Protein AF-A0A2V9WU39-F1 (afdb_monomer)

Radius of gyration: 17.68 Å; Cα contacts (8 Å, |Δi|>4): 171; chains: 1; bounding box: 40×49×39 Å

Solvent-accessible surface area (backbone atoms only — not comparable to full-atom values): 8164 Å² total; per-residue (Å²): 137,89,74,86,82,76,79,72,55,72,68,56,54,51,53,53,50,52,51,50,53,43,52,54,56,47,33,74,84,37,77,84,68,70,67,49,77,43,61,37,77,84,57,46,72,41,83,42,40,23,51,98,83,72,43,64,88,65,80,67,53,68,61,40,50,81,41,96,82,65,77,46,74,75,37,77,19,52,85,67,69,58,71,98,70,57,39,30,38,38,40,39,26,28,32,34,20,49,38,90,89,46,60,78,77,46,64,82,39,76,44,79,46,77,49,77,42,74,91,58,63,71,95,76,90,83,81,79,87,129

Structure (mmCIF, N/CA/C/O backbone):
data_AF-A0A2V9WU39-F1
#
_entry.id   AF-A0A2V9WU39-F1
#
loop_
_atom_site.group_PDB
_atom_site.id
_atom_site.type_symbol
_atom_site.label_atom_id
_atom_site.label_alt_id
_atom_site.label_comp_id
_atom_site.label_asym_id
_atom_site.label_entity_id
_atom_site.label_seq_id
_atom_site.pdbx_PDB_ins_code
_atom_site.Cartn_x
_atom_site.Cartn_y
_atom_site.Cartn_z
_atom_site.occupancy
_atom_site.B_iso_or_equiv
_atom_site.auth_seq_id
_atom_site.auth_comp_id
_atom_site.auth_asym_id
_atom_site.auth_atom_id
_atom_site.pdbx_PDB_model_num
ATOM 1 N N . MET A 1 1 ? 8.819 27.672 8.069 1.00 38.81 1 MET A N 1
ATOM 2 C CA . MET A 1 1 ? 8.957 26.459 7.240 1.00 38.81 1 MET A CA 1
ATOM 3 C C . MET A 1 1 ? 7.695 26.355 6.403 1.00 38.81 1 MET A C 1
ATOM 5 O O . MET A 1 1 ? 6.635 26.167 6.979 1.00 38.81 1 MET A O 1
ATOM 9 N N . LEU A 1 2 ? 7.780 26.605 5.095 1.00 30.83 2 LEU A N 1
ATOM 10 C CA . LEU A 1 2 ? 6.666 26.367 4.176 1.00 30.83 2 LEU A CA 1
ATOM 11 C C . LEU A 1 2 ? 6.815 24.944 3.642 1.00 30.83 2 LEU A C 1
ATOM 13 O O . LEU A 1 2 ? 7.821 24.636 3.007 1.00 30.83 2 LEU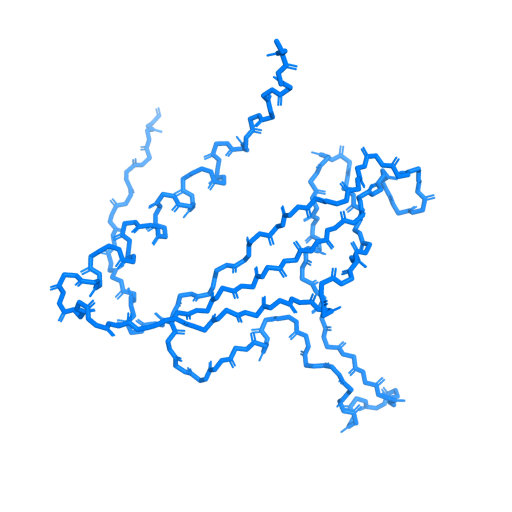 A O 1
ATOM 17 N N . SER A 1 3 ? 5.845 24.089 3.949 1.00 28.61 3 SER A N 1
ATOM 18 C CA . SER A 1 3 ? 5.726 22.777 3.318 1.00 28.61 3 SER A CA 1
ATOM 19 C C . SER A 1 3 ? 4.903 22.934 2.037 1.00 28.61 3 SER A C 1
ATOM 21 O O . SER A 1 3 ? 3.878 23.621 2.089 1.00 28.61 3 SER A O 1
ATOM 23 N N . PRO A 1 4 ? 5.295 22.336 0.899 1.00 34.72 4 PRO A N 1
ATOM 24 C CA . PRO A 1 4 ? 4.424 22.250 -0.263 1.00 34.72 4 PRO A CA 1
ATOM 25 C C . PRO A 1 4 ? 3.179 21.450 0.131 1.00 34.72 4 PRO A C 1
ATOM 27 O O . PRO A 1 4 ? 3.262 20.256 0.419 1.00 34.72 4 PRO A O 1
ATOM 30 N N . LEU A 1 5 ? 2.028 22.117 0.184 1.00 32.66 5 LEU A N 1
ATOM 31 C CA . LEU A 1 5 ? 0.745 21.448 0.329 1.00 32.66 5 LEU A CA 1
ATOM 32 C C . LEU A 1 5 ? 0.432 20.800 -1.026 1.00 32.66 5 LEU A C 1
ATOM 34 O O . LEU A 1 5 ? 0.063 21.485 -1.977 1.00 32.66 5 LEU A O 1
ATOM 38 N N . ARG A 1 6 ? 0.658 19.491 -1.144 1.00 46.59 6 ARG A N 1
ATOM 39 C CA . ARG A 1 6 ? 0.111 18.705 -2.250 1.00 46.59 6 ARG A CA 1
ATOM 40 C C . ARG A 1 6 ? -1.329 18.380 -1.884 1.00 46.59 6 ARG A C 1
ATOM 42 O O . ARG A 1 6 ? -1.558 17.668 -0.912 1.00 46.59 6 ARG A O 1
ATOM 49 N N . PHE A 1 7 ? -2.274 18.952 -2.621 1.00 42.09 7 PHE A N 1
ATOM 50 C CA . PHE A 1 7 ? -3.664 18.531 -2.539 1.00 42.09 7 PHE A CA 1
ATOM 51 C C . PHE A 1 7 ? -3.745 17.106 -3.084 1.00 42.09 7 PHE A C 1
ATOM 53 O O . PHE A 1 7 ? -3.323 16.853 -4.212 1.00 42.09 7 PHE A O 1
ATOM 60 N N . THR A 1 8 ? -4.218 16.176 -2.260 1.00 56.88 8 THR A N 1
ATOM 61 C CA . THR A 1 8 ? -4.747 14.906 -2.755 1.00 56.88 8 THR A CA 1
ATOM 62 C C . THR A 1 8 ? -5.912 15.232 -3.689 1.00 56.88 8 THR A C 1
ATOM 64 O O . THR A 1 8 ? -6.629 16.204 -3.440 1.00 56.88 8 THR A O 1
ATOM 67 N N . ASP A 1 9 ? -6.097 14.457 -4.755 1.00 64.94 9 ASP A N 1
ATOM 68 C CA . ASP A 1 9 ? -7.267 14.607 -5.619 1.00 64.94 9 ASP A CA 1
ATOM 69 C C . ASP A 1 9 ? -8.550 14.526 -4.761 1.00 64.94 9 ASP A C 1
ATOM 71 O O . ASP A 1 9 ? -8.609 13.807 -3.753 1.00 64.94 9 ASP A O 1
ATOM 75 N N . GLU A 1 10 ? -9.576 15.307 -5.099 1.00 60.34 10 GLU A N 1
ATOM 76 C CA . GLU A 1 10 ? -10.838 15.320 -4.348 1.00 60.34 10 GLU A CA 1
ATOM 77 C C . GLU A 1 10 ? -11.476 13.921 -4.308 1.00 60.34 10 GLU A C 1
ATOM 79 O O . GLU A 1 10 ? -12.035 13.526 -3.281 1.00 60.34 10 GLU A O 1
ATOM 84 N N . ARG A 1 11 ? -11.303 13.133 -5.379 1.00 66.75 11 ARG A N 1
ATOM 85 C CA . ARG A 1 11 ? -11.767 11.742 -5.484 1.00 66.75 11 ARG A CA 1
ATOM 86 C C . ARG A 1 11 ? -11.079 10.845 -4.459 1.00 66.75 11 ARG A C 1
ATOM 88 O O . ARG A 1 11 ? -11.746 10.091 -3.752 1.00 66.75 11 ARG A O 1
ATOM 95 N N . ASP A 1 12 ? -9.763 10.974 -4.314 1.00 68.06 12 ASP A N 1
ATOM 96 C CA . ASP A 1 12 ? -8.994 10.214 -3.324 1.00 68.06 12 ASP A CA 1
ATOM 97 C C . ASP A 1 12 ? -9.448 10.557 -1.903 1.00 68.06 12 ASP A C 1
ATOM 99 O O . ASP A 1 12 ? -9.606 9.678 -1.053 1.00 68.06 12 ASP A O 1
ATOM 103 N N . SER A 1 13 ? -9.718 11.838 -1.645 1.00 74.88 13 SER A N 1
ATOM 104 C CA . SER A 1 13 ? -10.166 12.307 -0.331 1.00 74.88 13 SER A CA 1
ATOM 105 C C . SER A 1 13 ? -11.531 11.720 0.051 1.00 74.88 13 SER A C 1
ATOM 107 O O . SER A 1 13 ? -11.736 11.335 1.206 1.00 74.88 13 SER A O 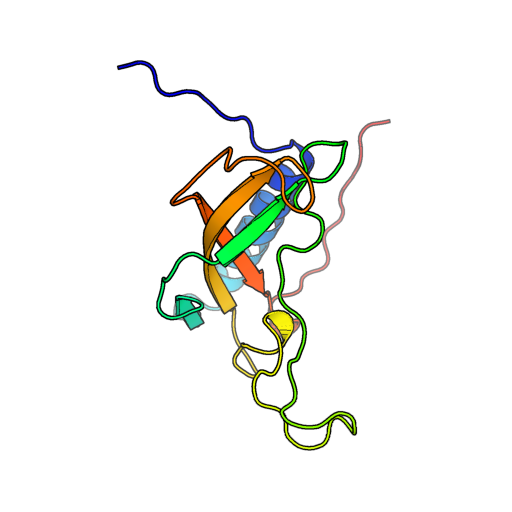1
ATOM 109 N N . GLN A 1 14 ? -12.448 11.587 -0.912 1.00 77.62 14 GLN A N 1
ATOM 110 C CA . GLN A 1 14 ? -13.740 10.924 -0.711 1.00 77.62 14 GLN A CA 1
ATOM 111 C C . GLN A 1 14 ? -13.576 9.425 -0.430 1.00 77.62 14 GLN A C 1
ATOM 113 O O . GLN A 1 14 ? -14.186 8.917 0.511 1.00 77.62 14 GLN A O 1
ATOM 118 N N . LEU A 1 15 ? -12.712 8.729 -1.178 1.00 77.69 15 LEU A N 1
ATOM 119 C CA . LEU A 1 15 ? -12.448 7.299 -0.980 1.00 77.69 15 LEU A CA 1
ATOM 120 C C . LEU A 1 15 ? -11.848 7.009 0.402 1.00 77.69 15 LEU A C 1
ATOM 122 O O . LEU A 1 15 ? -12.322 6.112 1.102 1.00 77.69 15 LEU A O 1
ATOM 126 N N . PHE A 1 16 ? -10.850 7.787 0.835 1.00 80.25 16 PHE A N 1
ATOM 127 C CA . PHE A 1 16 ? -10.261 7.631 2.169 1.00 80.25 16 PHE A CA 1
ATOM 128 C C . PHE A 1 16 ? -11.251 7.963 3.283 1.00 80.25 16 PHE A C 1
ATOM 130 O O . PHE A 1 16 ? -11.282 7.265 4.296 1.00 80.25 16 PHE A O 1
ATOM 137 N N . THR A 1 17 ? -12.087 8.986 3.093 1.00 84.56 17 THR A N 1
ATOM 138 C CA . THR A 1 17 ? -13.140 9.317 4.061 1.00 84.56 17 THR A CA 1
ATOM 139 C C . THR A 1 17 ? -14.152 8.180 4.173 1.00 84.56 17 THR A C 1
ATOM 141 O O . THR A 1 17 ? -14.464 7.762 5.285 1.00 84.56 17 THR A O 1
ATOM 144 N N . GLY A 1 18 ? -14.613 7.625 3.048 1.00 84.19 18 GLY A N 1
ATOM 145 C CA . GLY A 1 18 ? -15.521 6.475 3.032 1.00 84.19 18 GLY A CA 1
ATOM 146 C C . GLY A 1 18 ? -14.932 5.261 3.751 1.00 84.19 18 GLY A C 1
ATOM 147 O O . GLY A 1 18 ? -15.577 4.692 4.630 1.00 84.19 18 GLY A O 1
ATOM 148 N N . ALA A 1 19 ? -13.671 4.922 3.461 1.00 84.56 19 ALA A N 1
ATOM 149 C CA . ALA A 1 19 ? -12.970 3.840 4.147 1.00 84.56 19 ALA A CA 1
ATOM 150 C C . ALA A 1 19 ? -12.847 4.090 5.661 1.00 84.56 19 ALA A C 1
ATOM 152 O O . ALA A 1 19 ? -13.066 3.175 6.451 1.00 84.56 19 ALA A O 1
ATOM 153 N N . MET A 1 20 ? -12.533 5.320 6.081 1.00 89.50 20 MET A N 1
ATOM 154 C CA . MET A 1 20 ? -12.428 5.674 7.498 1.00 89.50 20 MET A CA 1
ATOM 155 C C . MET A 1 20 ? -13.768 5.527 8.224 1.00 89.50 20 MET A C 1
ATOM 157 O O . MET A 1 20 ? -13.798 4.941 9.300 1.00 89.50 20 MET A O 1
ATOM 161 N N . LEU A 1 21 ? -14.866 6.002 7.628 1.00 90.31 21 LEU A N 1
ATOM 162 C CA . LEU A 1 21 ? -16.211 5.863 8.196 1.00 90.31 21 LEU A CA 1
ATOM 163 C C . LEU A 1 21 ? -16.628 4.394 8.316 1.00 90.31 21 LEU A C 1
ATOM 165 O O . LEU A 1 21 ? -17.181 3.992 9.332 1.00 90.31 21 LEU A O 1
ATOM 169 N N . GLN A 1 22 ? -16.324 3.582 7.304 1.00 88.50 22 GLN A N 1
ATOM 170 C CA . GLN A 1 22 ? -16.619 2.152 7.317 1.00 88.50 22 GLN A CA 1
ATOM 171 C C . GLN A 1 22 ? -15.830 1.405 8.404 1.00 88.50 22 GLN A C 1
ATOM 173 O O . GLN A 1 22 ? -16.358 0.508 9.059 1.00 88.50 22 GLN A O 1
ATOM 178 N N . ILE A 1 23 ? -14.561 1.771 8.604 1.00 91.12 23 ILE A N 1
ATOM 179 C CA . ILE A 1 23 ? -13.731 1.213 9.675 1.00 91.12 23 ILE A CA 1
ATOM 180 C C . ILE A 1 23 ? -14.261 1.650 11.044 1.00 91.12 23 ILE A C 1
ATOM 182 O O 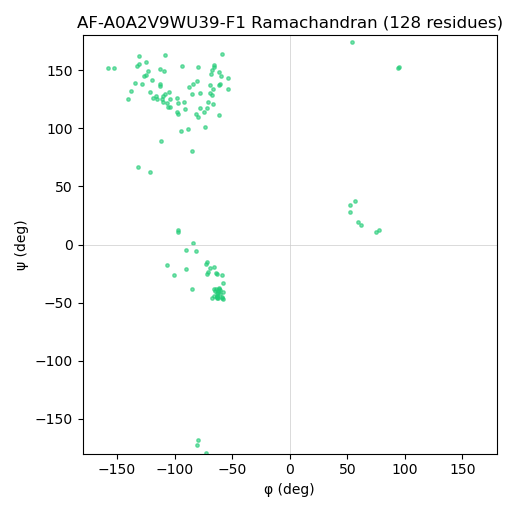. ILE A 1 23 ? -14.390 0.808 11.928 1.00 91.12 23 ILE A O 1
ATOM 186 N N . ASP A 1 24 ? -14.575 2.936 11.216 1.00 92.75 24 ASP A N 1
ATOM 187 C CA . ASP A 1 24 ? -15.091 3.489 12.473 1.00 92.75 24 ASP A CA 1
ATOM 188 C C . ASP A 1 24 ? -16.398 2.812 12.900 1.00 92.75 24 ASP A C 1
ATOM 190 O O . ASP A 1 24 ? -16.528 2.375 14.041 1.00 92.75 24 ASP A O 1
ATOM 194 N N . ASP A 1 25 ? -17.327 2.646 11.961 1.00 91.50 25 ASP A N 1
ATOM 195 C CA . ASP A 1 25 ? -18.603 1.973 12.187 1.00 91.50 25 ASP A CA 1
ATOM 196 C C . ASP A 1 25 ? -18.420 0.495 12.570 1.00 91.50 25 ASP A C 1
ATOM 198 O O . ASP A 1 25 ? -19.002 0.033 13.551 1.00 91.50 25 ASP A O 1
ATOM 202 N N . TYR A 1 26 ? -17.547 -0.241 11.874 1.00 92.25 26 TYR A N 1
ATOM 203 C CA . TYR A 1 26 ? -17.244 -1.630 12.235 1.00 92.25 26 TYR A CA 1
ATOM 204 C C . TYR A 1 26 ? -16.637 -1.749 13.642 1.00 92.25 26 TYR A C 1
ATOM 206 O O . TYR A 1 26 ? -16.944 -2.688 14.379 1.00 92.25 26 TYR A O 1
ATOM 214 N N . LEU A 1 27 ? -15.796 -0.792 14.040 1.00 93.62 27 LEU A N 1
ATOM 215 C CA . LEU A 1 27 ? -15.184 -0.766 15.369 1.00 93.62 27 LEU A CA 1
ATOM 216 C C . LEU A 1 27 ? -16.191 -0.477 16.493 1.00 93.62 27 LEU A C 1
ATOM 218 O O . 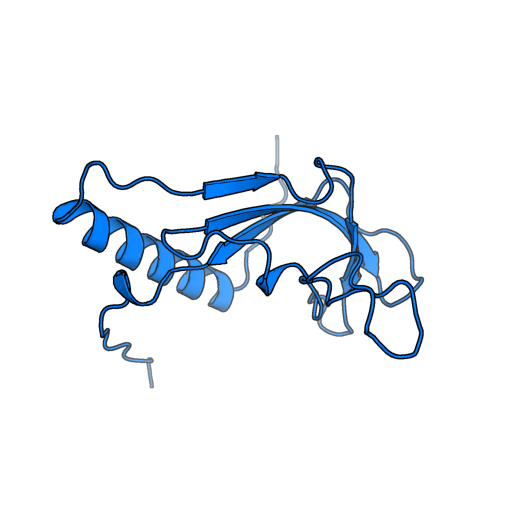LEU A 1 27 ? -15.909 -0.848 17.631 1.00 93.62 27 LEU A O 1
ATOM 222 N N . GLN A 1 28 ? -17.363 0.107 16.210 1.00 95.00 28 GLN A N 1
ATOM 223 C CA . GLN A 1 28 ? -18.413 0.285 17.226 1.00 95.00 28 GLN A CA 1
ATOM 224 C C . GLN A 1 28 ? -18.923 -1.062 17.759 1.00 95.00 28 GLN A C 1
ATOM 226 O O . GLN A 1 28 ? -19.109 -1.221 18.965 1.00 95.00 28 GLN A O 1
ATOM 231 N N . ASP A 1 29 ? -19.105 -2.040 16.868 1.00 94.69 29 ASP A N 1
ATOM 232 C CA . ASP A 1 29 ? -19.578 -3.388 17.212 1.00 94.69 29 ASP A CA 1
ATOM 233 C C . ASP A 1 29 ? -18.417 -4.350 17.541 1.00 94.69 29 ASP A C 1
ATOM 235 O O . ASP A 1 29 ? -18.600 -5.366 18.219 1.00 94.69 29 ASP A O 1
ATOM 239 N N . HIS A 1 30 ? -17.203 -4.025 17.083 1.00 94.38 30 HIS A N 1
ATOM 240 C CA . HIS A 1 30 ? -16.002 -4.849 17.222 1.00 94.38 30 HIS A CA 1
ATOM 241 C C . HIS A 1 30 ? -14.797 -4.032 17.732 1.00 94.38 30 HIS A C 1
ATOM 243 O O . HIS A 1 30 ? -13.809 -3.884 17.010 1.00 94.38 30 HIS A O 1
ATOM 249 N N . PRO A 1 31 ? -14.823 -3.530 18.981 1.00 95.31 31 PRO A N 1
ATOM 250 C CA . PRO A 1 31 ? -13.826 -2.576 19.485 1.00 95.31 31 PRO A CA 1
ATOM 251 C C . PRO A 1 31 ? -12.397 -3.133 19.549 1.00 95.31 31 PRO A C 1
ATOM 253 O O . PRO A 1 31 ? -11.434 -2.377 19.451 1.00 95.31 31 PRO A O 1
ATOM 256 N N . ASP A 1 32 ? -12.258 -4.454 19.674 1.00 95.75 32 ASP A N 1
ATOM 257 C CA . ASP A 1 32 ? -10.965 -5.144 19.729 1.00 95.75 32 ASP A CA 1
ATOM 258 C C . ASP A 1 32 ? -10.528 -5.708 18.363 1.00 95.75 32 ASP A C 1
ATOM 260 O O . ASP A 1 32 ? -9.591 -6.510 18.285 1.00 95.75 32 ASP A O 1
ATOM 264 N N . ALA A 1 33 ? -11.215 -5.348 17.270 1.00 93.44 33 ALA A N 1
ATOM 265 C CA . ALA A 1 33 ? -10.837 -5.806 15.941 1.00 93.44 33 ALA A CA 1
ATOM 266 C C . ALA A 1 33 ? -9.424 -5.334 15.578 1.00 93.44 33 ALA A C 1
ATOM 268 O O . ALA A 1 33 ? -9.032 -4.190 15.803 1.00 93.44 33 ALA A O 1
ATOM 269 N N . THR A 1 34 ? -8.652 -6.232 14.973 1.00 94.31 34 THR A N 1
ATOM 270 C CA . THR A 1 34 ? -7.282 -5.959 14.540 1.00 94.31 34 THR A CA 1
ATOM 271 C C . THR A 1 34 ? -7.204 -5.863 13.020 1.00 94.31 34 THR A C 1
ATOM 273 O O . THR A 1 34 ? -8.100 -6.297 12.293 1.00 94.31 34 THR A O 1
ATOM 276 N N . CYS A 1 35 ? -6.110 -5.287 12.525 1.00 94.62 35 CYS A N 1
ATOM 277 C CA . CYS A 1 35 ? -5.787 -5.271 11.104 1.00 94.62 35 CYS A CA 1
ATOM 278 C C . CYS A 1 35 ? -4.393 -5.850 10.867 1.00 94.62 35 CYS A C 1
ATOM 280 O O . CYS A 1 35 ? -3.537 -5.843 11.756 1.00 94.62 35 CYS A O 1
ATOM 282 N N . THR A 1 36 ? -4.158 -6.337 9.651 1.00 96.62 36 THR A N 1
ATOM 283 C CA . THR A 1 36 ? -2.831 -6.785 9.227 1.00 96.62 36 THR A CA 1
ATOM 284 C C . THR A 1 36 ? -2.152 -5.686 8.426 1.00 96.62 36 THR A C 1
ATOM 286 O O . THR A 1 36 ? -2.700 -5.200 7.437 1.00 96.62 36 THR A O 1
ATOM 289 N N . VAL A 1 37 ? -0.939 -5.314 8.834 1.00 95.31 37 VAL A N 1
ATOM 290 C CA . VAL A 1 37 ? -0.136 -4.300 8.144 1.00 95.31 37 VAL A CA 1
ATOM 291 C C . VAL A 1 37 ? 1.058 -4.959 7.462 1.00 95.31 37 VAL A C 1
ATOM 293 O O . VAL A 1 37 ? 1.899 -5.573 8.118 1.00 95.31 37 VAL A O 1
ATOM 296 N N . TYR A 1 38 ? 1.167 -4.783 6.149 1.00 95.12 38 TYR A N 1
ATOM 297 C CA . TYR A 1 38 ? 2.313 -5.218 5.360 1.00 95.12 38 TYR A CA 1
ATOM 298 C C . TYR A 1 38 ? 3.197 -4.029 4.996 1.00 95.12 38 TYR A C 1
ATOM 300 O O . TYR A 1 38 ? 2.755 -3.074 4.357 1.00 95.12 38 TYR A O 1
ATOM 308 N N . ARG A 1 39 ? 4.485 -4.115 5.344 1.00 94.69 39 ARG A N 1
ATOM 309 C CA . ARG A 1 39 ? 5.519 -3.228 4.797 1.00 94.69 39 ARG A CA 1
ATOM 310 C C . ARG A 1 39 ? 6.060 -3.848 3.513 1.00 94.69 39 ARG A C 1
ATOM 312 O O . ARG A 1 39 ? 6.880 -4.768 3.544 1.00 94.69 39 ARG A O 1
ATOM 319 N N . MET A 1 40 ? 5.560 -3.365 2.386 1.00 92.31 40 MET A N 1
ATOM 320 C CA . MET A 1 40 ? 5.762 -3.989 1.082 1.00 92.31 40 MET A CA 1
ATOM 321 C C . MET A 1 40 ? 7.218 -3.878 0.624 1.00 92.31 40 MET A C 1
ATOM 323 O O . MET A 1 40 ? 7.912 -2.917 0.949 1.00 92.31 40 MET A O 1
ATOM 327 N N . SER A 1 41 ? 7.707 -4.886 -0.108 1.00 90.38 41 SER A N 1
ATOM 328 C CA . SER A 1 41 ? 9.120 -4.994 -0.531 1.00 90.38 41 SER A CA 1
ATOM 329 C C . SER A 1 41 ? 10.145 -4.856 0.606 1.00 90.38 41 SER A C 1
ATOM 331 O O . SER A 1 41 ? 11.243 -4.353 0.387 1.00 90.38 41 SER A O 1
ATOM 333 N N . GLY A 1 42 ? 9.791 -5.224 1.845 1.00 90.38 42 GLY A N 1
ATOM 334 C CA . GLY A 1 42 ? 10.663 -4.996 3.006 1.00 90.38 42 GLY A CA 1
ATOM 335 C C . GLY A 1 42 ? 10.956 -3.510 3.265 1.00 90.38 42 GLY A C 1
ATOM 336 O O . GLY A 1 42 ? 11.892 -3.177 3.991 1.00 90.38 42 GLY A O 1
ATOM 337 N N . GLY A 1 43 ? 10.156 -2.620 2.666 1.00 88.81 43 GLY A N 1
ATOM 338 C CA . GLY A 1 43 ? 10.284 -1.168 2.677 1.00 88.81 43 GLY A CA 1
ATOM 339 C C . GLY A 1 43 ? 11.340 -0.582 1.750 1.00 88.81 43 GLY A C 1
ATOM 340 O O . GLY A 1 43 ? 11.659 0.595 1.897 1.00 88.81 43 GLY A O 1
ATOM 341 N N . SER A 1 44 ? 11.888 -1.372 0.827 1.00 91.94 44 SER A N 1
ATOM 342 C CA . SER A 1 44 ? 12.651 -0.836 -0.299 1.00 91.94 44 SER A CA 1
ATOM 343 C C . SER A 1 44 ? 11.743 -0.060 -1.256 1.00 91.94 44 SER A C 1
ATOM 345 O O . SER A 1 44 ? 10.565 -0.394 -1.410 1.00 91.94 44 SER A O 1
ATOM 347 N N . GLU A 1 45 ? 12.308 0.948 -1.924 1.00 92.12 45 GLU A N 1
ATOM 348 C CA . GLU A 1 45 ? 11.577 1.738 -2.914 1.00 92.12 45 GLU A CA 1
ATOM 349 C C . GLU A 1 45 ? 11.103 0.870 -4.089 1.00 92.12 45 GLU A C 1
ATOM 351 O O . GLU A 1 45 ? 11.838 0.038 -4.629 1.00 92.12 45 GLU A O 1
ATOM 356 N N . ARG A 1 46 ? 9.861 1.096 -4.513 1.00 92.00 46 ARG A N 1
ATOM 357 C CA . ARG A 1 46 ? 9.272 0.533 -5.726 1.00 92.00 46 ARG A CA 1
ATOM 358 C C . ARG A 1 46 ? 9.209 1.613 -6.789 1.00 92.00 46 ARG A C 1
ATOM 360 O O . ARG A 1 46 ? 8.707 2.705 -6.545 1.00 92.00 46 ARG A O 1
ATOM 367 N N . LEU A 1 47 ? 9.671 1.295 -7.991 1.00 93.31 47 LEU A N 1
ATOM 368 C CA . LEU A 1 47 ? 9.609 2.239 -9.096 1.00 93.31 47 LEU A CA 1
ATOM 369 C C . LEU A 1 47 ? 8.193 2.306 -9.684 1.00 93.31 47 LEU A C 1
ATOM 371 O O . LEU A 1 47 ? 7.614 1.274 -10.037 1.00 93.31 47 LEU A O 1
ATOM 375 N N . ARG A 1 48 ? 7.664 3.519 -9.842 1.00 93.44 48 ARG A N 1
ATOM 376 C CA . ARG A 1 48 ? 6.421 3.813 -10.562 1.00 93.44 48 ARG A CA 1
ATOM 377 C C . ARG A 1 48 ? 6.616 4.981 -11.520 1.00 93.44 48 ARG A C 1
ATOM 379 O O . ARG A 1 48 ? 7.476 5.833 -11.316 1.00 93.44 48 ARG A O 1
ATOM 386 N N . SER A 1 49 ? 5.806 5.008 -12.568 1.00 93.88 49 SER A N 1
ATOM 387 C CA . SER A 1 49 ? 5.768 6.102 -13.534 1.00 93.88 49 SER A CA 1
ATOM 388 C C . SER A 1 49 ? 4.380 6.711 -13.545 1.00 93.88 49 SER A C 1
ATOM 390 O O . SER A 1 49 ? 3.398 5.971 -13.474 1.00 93.88 49 SER A O 1
ATOM 392 N N . VAL A 1 50 ? 4.317 8.033 -13.667 1.00 93.06 50 VAL A N 1
ATOM 393 C CA . VAL A 1 50 ? 3.053 8.716 -13.938 1.00 93.06 50 VAL A CA 1
ATOM 394 C C . VAL A 1 50 ? 2.679 8.630 -15.422 1.00 93.06 50 VAL A C 1
ATOM 396 O O . VAL A 1 50 ? 3.564 8.483 -16.277 1.00 93.06 50 VAL A O 1
ATOM 399 N N . ASN A 1 51 ? 1.382 8.682 -15.723 1.00 89.62 51 ASN A N 1
ATOM 400 C CA . ASN A 1 51 ? 0.832 8.818 -17.073 1.00 89.62 51 ASN A CA 1
ATOM 401 C C . ASN A 1 51 ? 0.888 10.290 -17.548 1.00 89.62 51 ASN A C 1
ATOM 403 O O . ASN A 1 51 ? 1.592 11.111 -16.961 1.00 89.62 51 ASN A O 1
ATOM 407 N N . ASP A 1 52 ? 0.210 10.610 -18.654 1.00 88.62 52 ASP A N 1
ATOM 408 C CA . ASP A 1 52 ? 0.163 11.979 -19.191 1.00 88.62 52 ASP A CA 1
ATOM 409 C C . ASP A 1 52 ? -0.693 12.939 -18.337 1.00 88.62 52 ASP A C 1
ATOM 411 O O . ASP A 1 52 ? -0.536 14.151 -18.468 1.00 88.62 52 ASP A O 1
ATOM 415 N N . ASP A 1 53 ? -1.517 12.399 -17.433 1.00 87.81 53 ASP A N 1
ATOM 416 C CA . ASP A 1 53 ? -2.360 13.129 -16.478 1.00 87.81 53 ASP A CA 1
ATOM 417 C C . ASP A 1 53 ? -1.698 13.249 -15.085 1.00 87.81 53 ASP A C 1
ATOM 419 O O . ASP A 1 53 ? -2.348 13.599 -14.105 1.00 87.81 53 ASP A O 1
ATOM 423 N N . ASP A 1 54 ? -0.399 12.936 -14.983 1.00 86.44 54 ASP A N 1
ATOM 424 C CA . ASP A 1 54 ? 0.383 12.893 -13.738 1.00 86.44 54 ASP A CA 1
ATOM 425 C C . ASP A 1 54 ? -0.145 11.905 -12.659 1.00 86.44 54 ASP A C 1
ATOM 427 O O . ASP A 1 54 ? 0.264 11.954 -11.496 1.00 86.44 54 ASP A O 1
ATOM 431 N N . GLU A 1 55 ? -0.971 10.927 -13.046 1.00 85.94 55 GLU A N 1
ATOM 432 C CA . GLU A 1 55 ? -1.477 9.849 -12.184 1.00 85.94 55 GLU A CA 1
ATOM 433 C C . GLU A 1 55 ? -0.593 8.592 -12.264 1.00 85.94 55 GLU A C 1
ATOM 435 O O . GLU A 1 55 ? 0.040 8.325 -13.284 1.00 85.94 55 GLU A O 1
ATOM 440 N N . ILE A 1 56 ? -0.565 7.760 -11.213 1.00 88.31 56 ILE A N 1
ATOM 441 C CA . ILE A 1 56 ? 0.115 6.450 -11.227 1.00 88.31 56 ILE A CA 1
ATOM 442 C C . ILE A 1 56 ? -0.909 5.356 -11.591 1.00 88.31 56 ILE A C 1
ATOM 444 O O . ILE A 1 56 ? -1.593 4.855 -10.698 1.00 88.31 56 ILE A O 1
ATOM 448 N N . PRO A 1 57 ? -1.005 4.909 -12.860 1.00 84.19 57 PRO A N 1
ATOM 449 C CA . PRO A 1 57 ? -2.054 3.973 -13.281 1.00 84.19 57 PRO A CA 1
ATOM 450 C C . PRO A 1 57 ? -1.849 2.549 -12.7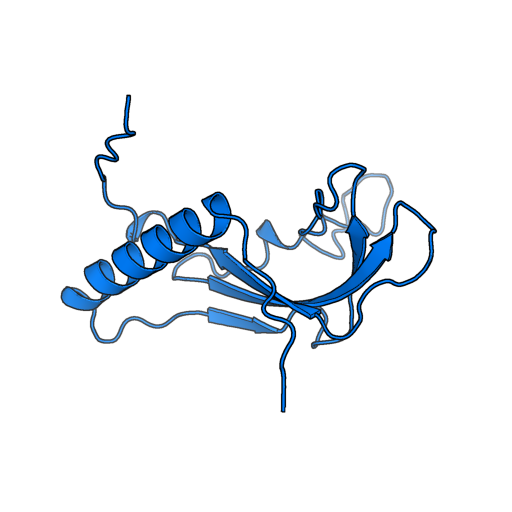47 1.00 84.19 57 PRO A C 1
ATOM 452 O O . PRO A 1 57 ? -2.791 1.774 -12.627 1.00 84.19 57 PRO A O 1
ATOM 455 N N . THR A 1 58 ? -0.604 2.176 -12.442 1.00 83.25 58 THR A N 1
ATOM 456 C CA . THR A 1 58 ? -0.233 0.822 -12.011 1.00 83.25 58 THR A CA 1
ATOM 457 C C . THR A 1 58 ? 0.425 0.866 -10.640 1.00 83.25 58 THR A C 1
ATOM 459 O O . THR A 1 58 ? 1.604 0.537 -10.500 1.00 83.25 58 THR A O 1
ATOM 462 N N . LEU A 1 59 ? -0.307 1.321 -9.618 1.00 83.81 59 LEU A N 1
ATOM 463 C CA . LEU A 1 59 ? 0.204 1.317 -8.245 1.00 83.81 59 LEU A CA 1
ATOM 464 C C . LEU A 1 59 ? 0.570 -0.107 -7.803 1.00 83.81 59 LEU A 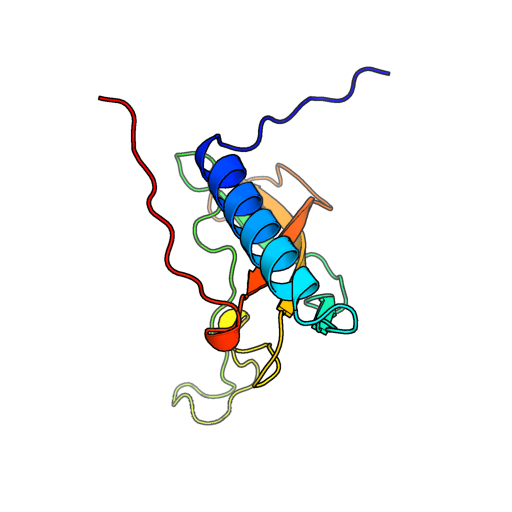C 1
ATOM 466 O O . LEU A 1 59 ? 1.663 -0.330 -7.279 1.00 83.81 59 LEU A O 1
ATOM 470 N N . PHE A 1 60 ? -0.301 -1.071 -8.094 1.00 85.38 60 PHE A N 1
ATOM 471 C CA . PHE A 1 60 ? -0.113 -2.471 -7.736 1.00 85.38 60 PHE A CA 1
ATOM 472 C C . PHE A 1 60 ? 0.755 -3.221 -8.748 1.00 85.38 60 PHE A C 1
ATOM 474 O O . PHE A 1 60 ? 0.611 -3.071 -9.962 1.00 85.38 60 PHE A O 1
ATOM 481 N N . GLN A 1 61 ? 1.655 -4.056 -8.237 1.00 84.75 61 GLN A N 1
ATOM 482 C CA . GLN A 1 61 ? 2.375 -5.045 -9.026 1.00 84.75 61 GLN A CA 1
ATOM 483 C C . GLN A 1 61 ? 1.527 -6.315 -9.160 1.00 84.75 61 GLN A C 1
ATOM 485 O O . GLN A 1 61 ? 1.054 -6.854 -8.160 1.00 84.75 61 GLN A O 1
ATOM 490 N N . GLY A 1 62 ? 1.370 -6.805 -10.391 1.00 86.75 62 GLY A N 1
ATOM 491 C CA . GLY A 1 62 ? 0.727 -8.089 -10.663 1.00 86.75 62 GLY A CA 1
ATOM 492 C C . GLY A 1 62 ? 1.590 -9.295 -10.279 1.00 86.75 62 GLY A C 1
ATOM 493 O O . GLY A 1 62 ? 2.718 -9.165 -9.796 1.00 86.75 62 GLY A O 1
ATOM 494 N N . ALA A 1 63 ? 1.052 -10.485 -10.517 1.00 89.69 63 ALA A N 1
ATOM 495 C CA . ALA A 1 63 ? 1.749 -11.737 -10.261 1.00 89.69 63 ALA A CA 1
ATOM 496 C C . ALA A 1 63 ? 3.043 -11.874 -11.086 1.00 89.69 63 ALA A C 1
ATOM 498 O O . ALA A 1 63 ? 3.132 -11.382 -12.212 1.00 89.69 63 ALA A O 1
ATOM 499 N N . ASN A 1 64 ? 4.039 -12.561 -10.527 1.00 89.88 64 ASN A N 1
ATOM 500 C CA . ASN A 1 64 ? 5.291 -12.903 -11.195 1.00 89.88 64 ASN A CA 1
ATOM 501 C C . ASN A 1 64 ? 5.560 -14.406 -11.068 1.00 89.88 64 ASN A C 1
ATOM 503 O O . ASN A 1 64 ? 5.399 -14.978 -9.988 1.00 89.88 64 ASN A O 1
ATOM 507 N N . TYR A 1 65 ? 6.021 -15.019 -12.155 1.00 92.62 65 TYR A N 1
ATOM 508 C CA . TYR A 1 65 ? 6.229 -16.459 -12.275 1.00 92.62 65 TYR A CA 1
ATOM 509 C C . TYR A 1 65 ? 7.657 -16.754 -12.739 1.00 92.62 65 TYR A C 1
ATOM 511 O O . TYR A 1 65 ? 8.230 -15.998 -13.525 1.00 92.62 65 TYR A O 1
ATOM 519 N N . ALA A 1 66 ? 8.236 -17.851 -12.253 1.00 89.94 66 ALA A N 1
ATOM 520 C CA . ALA A 1 66 ? 9.571 -18.302 -12.645 1.00 89.94 66 ALA A CA 1
ATOM 521 C C . ALA A 1 66 ? 9.601 -18.846 -14.077 1.00 89.94 66 ALA A C 1
ATOM 523 O O . ALA A 1 66 ? 10.653 -18.878 -14.718 1.00 89.94 66 ALA A O 1
ATOM 524 N N . ASP A 1 67 ? 8.447 -19.283 -14.577 1.00 90.31 67 ASP A N 1
ATOM 525 C CA . ASP A 1 67 ? 8.289 -19.936 -15.861 1.00 90.31 67 ASP A CA 1
ATOM 526 C C . ASP A 1 67 ? 7.282 -19.213 -16.764 1.00 90.31 67 ASP A C 1
ATOM 528 O O . ASP A 1 67 ? 6.280 -18.647 -16.329 1.00 90.31 67 ASP A O 1
ATOM 532 N N . ALA A 1 68 ? 7.506 -19.295 -18.078 1.00 85.12 68 ALA A N 1
ATOM 533 C CA . ALA A 1 68 ? 6.589 -18.724 -19.065 1.00 85.12 68 ALA A CA 1
ATOM 534 C C . ALA A 1 68 ? 5.212 -19.419 -19.077 1.00 85.12 68 ALA A C 1
ATOM 536 O O . ALA A 1 68 ? 4.239 -18.851 -19.572 1.00 85.12 68 ALA A O 1
ATOM 537 N N . ALA A 1 69 ? 5.111 -20.638 -18.533 1.00 87.94 69 ALA A N 1
ATOM 538 C CA . ALA A 1 69 ? 3.850 -21.364 -18.417 1.00 87.94 69 ALA A CA 1
ATOM 539 C C . ALA A 1 69 ? 3.035 -20.982 -17.165 1.00 87.94 69 ALA A C 1
ATOM 541 O O . ALA A 1 69 ? 1.939 -21.519 -17.002 1.00 87.94 69 ALA A O 1
ATOM 542 N N . HIS A 1 70 ? 3.520 -20.036 -16.345 1.00 85.38 70 HIS A N 1
ATOM 543 C CA . HIS A 1 70 ? 2.831 -19.488 -15.170 1.00 85.38 70 HIS A CA 1
ATOM 544 C C . HIS A 1 70 ? 2.431 -20.558 -14.139 1.00 85.38 70 HIS A C 1
ATOM 546 O O . HIS A 1 70 ? 1.348 -20.508 -13.556 1.00 85.38 70 HIS A O 1
ATOM 552 N N . ARG A 1 71 ? 3.282 -21.568 -13.940 1.00 85.38 71 ARG A N 1
ATOM 553 C CA . ARG A 1 71 ? 3.043 -22.669 -12.995 1.00 85.38 71 ARG A CA 1
ATOM 554 C C . ARG A 1 71 ? 3.799 -22.499 -11.688 1.00 85.38 71 ARG A C 1
ATOM 556 O O . ARG A 1 71 ? 3.354 -23.036 -10.679 1.00 85.38 71 ARG A O 1
ATOM 563 N N . ASP A 1 72 ? 4.915 -21.781 -11.711 1.00 88.75 72 ASP A N 1
ATOM 564 C CA . ASP A 1 72 ? 5.772 -21.570 -10.548 1.00 88.75 72 ASP A CA 1
ATOM 565 C C . ASP A 1 72 ? 5.706 -20.102 -10.114 1.00 88.75 72 ASP A C 1
ATOM 567 O O . ASP A 1 72 ? 6.420 -19.238 -10.627 1.00 88.75 72 ASP A O 1
ATOM 571 N N . GLU A 1 73 ? 4.754 -19.795 -9.232 1.00 91.12 73 GLU A N 1
ATOM 572 C CA . GLU A 1 73 ? 4.497 -18.437 -8.751 1.00 91.12 73 GLU A CA 1
ATOM 573 C C . GLU A 1 73 ? 5.578 -17.988 -7.758 1.00 91.12 73 GLU A C 1
ATOM 575 O O . GLU A 1 73 ? 5.675 -18.500 -6.646 1.00 91.12 73 GLU A O 1
ATOM 580 N N . ILE A 1 74 ? 6.363 -16.979 -8.146 1.00 90.75 74 ILE A N 1
ATOM 581 C CA . ILE A 1 74 ? 7.366 -16.340 -7.277 1.00 90.75 74 ILE A CA 1
ATOM 582 C C . ILE A 1 74 ? 6.709 -15.251 -6.425 1.00 90.75 74 ILE A C 1
ATOM 584 O O . ILE A 1 74 ? 7.083 -15.029 -5.273 1.00 90.75 74 ILE A O 1
ATOM 588 N N . TYR A 1 75 ? 5.762 -14.522 -7.016 1.00 87.94 75 TYR A N 1
ATOM 589 C CA . TYR A 1 75 ? 5.077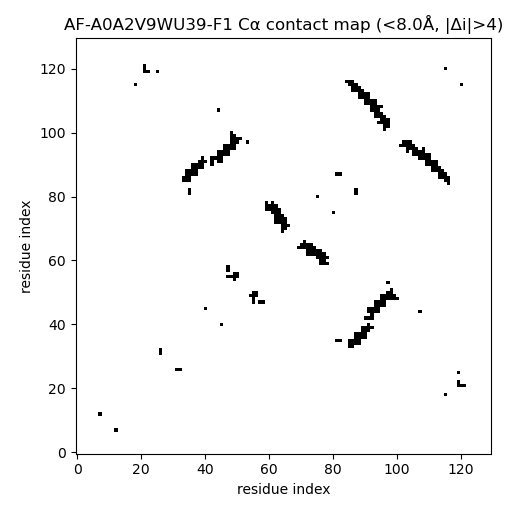 -13.410 -6.375 1.00 87.94 75 TYR A CA 1
ATOM 590 C C . TYR A 1 75 ? 3.598 -13.433 -6.752 1.00 87.94 75 TYR A C 1
ATOM 592 O O . TYR A 1 75 ? 3.286 -13.388 -7.942 1.00 87.94 75 TYR A O 1
ATOM 600 N N . PRO A 1 76 ? 2.676 -13.435 -5.782 1.00 88.62 76 PRO A N 1
ATOM 601 C CA . PRO A 1 76 ? 1.250 -13.512 -6.077 1.00 88.62 76 PRO A CA 1
ATOM 602 C C . PRO A 1 76 ? 0.696 -12.200 -6.662 1.00 88.62 76 PRO A C 1
ATOM 604 O O . PRO A 1 76 ? -0.355 -12.188 -7.294 1.00 88.62 76 PRO A O 1
ATOM 607 N N . GLY A 1 77 ? 1.405 -11.084 -6.525 1.00 90.75 77 GLY A N 1
ATOM 608 C CA . GLY A 1 77 ? 0.853 -9.764 -6.817 1.00 90.75 77 GLY A CA 1
ATOM 609 C C . GLY A 1 77 ? 0.322 -9.107 -5.551 1.00 90.75 77 GLY A C 1
ATOM 610 O O . GLY A 1 77 ? -0.024 -9.777 -4.578 1.00 90.75 77 GLY A O 1
ATOM 611 N N . ASP A 1 78 ? 0.327 -7.778 -5.546 1.00 89.75 78 ASP A N 1
ATOM 612 C CA . ASP A 1 78 ? 0.026 -6.991 -4.351 1.00 89.75 78 ASP A CA 1
ATOM 613 C C . ASP A 1 78 ? -1.396 -7.242 -3.846 1.00 89.75 78 ASP A C 1
ATOM 615 O O . ASP A 1 78 ? -1.605 -7.350 -2.644 1.00 89.75 78 ASP A O 1
ATOM 619 N N . ASP A 1 79 ? -2.365 -7.396 -4.745 1.00 85.25 79 ASP A N 1
ATOM 620 C CA . ASP A 1 79 ? -3.761 -7.638 -4.389 1.00 85.25 79 ASP A CA 1
ATOM 621 C C . ASP A 1 79 ? -3.918 -8.907 -3.541 1.00 85.25 79 ASP A C 1
ATOM 623 O O . ASP A 1 79 ? -4.642 -8.904 -2.549 1.00 85.25 79 ASP A O 1
ATOM 627 N N . ARG A 1 80 ? -3.190 -9.973 -3.867 1.00 90.00 80 ARG A N 1
ATOM 628 C CA . ARG A 1 80 ? -3.240 -11.257 -3.160 1.00 90.00 80 ARG A CA 1
ATOM 629 C C . ARG A 1 80 ? -2.405 -11.301 -1.875 1.00 90.00 80 ARG A C 1
ATOM 631 O O . ARG A 1 80 ? -2.508 -12.278 -1.137 1.00 90.00 80 ARG A O 1
ATOM 638 N N . ILE A 1 81 ? -1.626 -10.262 -1.557 1.00 91.56 81 ILE A N 1
ATOM 639 C CA . ILE A 1 81 ? -0.870 -10.166 -0.294 1.00 91.56 81 ILE A CA 1
ATOM 640 C C . ILE A 1 81 ? -1.774 -9.592 0.792 1.00 91.56 81 ILE A C 1
ATOM 642 O O . ILE A 1 81 ? -1.765 -8.400 1.108 1.00 91.56 81 ILE A O 1
ATOM 646 N N . ARG A 1 82 ? -2.594 -10.480 1.342 1.00 92.31 82 ARG A N 1
ATOM 647 C CA . ARG A 1 82 ? -3.512 -10.212 2.443 1.00 92.31 82 ARG A CA 1
ATOM 648 C C . ARG A 1 82 ? -3.872 -11.523 3.151 1.00 92.31 82 ARG A C 1
ATOM 650 O O . ARG A 1 82 ? -3.845 -12.573 2.502 1.00 92.31 82 ARG A O 1
ATOM 657 N N . PRO A 1 83 ? -4.198 -11.502 4.454 1.00 89.44 83 PRO A N 1
ATOM 658 C CA . PRO A 1 83 ? -4.878 -12.618 5.097 1.00 89.44 83 PRO A CA 1
ATOM 659 C C . PRO A 1 83 ? -6.220 -12.913 4.412 1.00 89.44 83 PRO A C 1
ATOM 661 O O . PRO A 1 83 ? -6.759 -12.096 3.666 1.00 89.44 83 PRO A O 1
ATOM 664 N N . VAL A 1 84 ? -6.760 -14.100 4.691 1.00 85.12 84 VAL A N 1
ATOM 665 C CA . VAL A 1 84 ? -8.091 -14.502 4.208 1.00 85.12 84 VAL A CA 1
ATOM 666 C C . VAL A 1 84 ? -9.170 -13.555 4.743 1.00 85.12 84 VAL A C 1
ATOM 668 O O . VAL A 1 84 ? -10.057 -13.165 3.989 1.00 85.12 84 VAL A O 1
ATOM 671 N N . ASP A 1 85 ? -9.028 -13.133 6.003 1.00 83.75 85 ASP A N 1
ATOM 672 C CA . ASP A 1 85 ? -9.981 -12.288 6.716 1.00 83.75 85 ASP A CA 1
ATOM 673 C C . ASP A 1 85 ? -9.288 -11.098 7.396 1.00 83.75 85 ASP A C 1
ATOM 675 O O . ASP A 1 85 ? -8.111 -11.163 7.760 1.00 83.75 85 ASP A O 1
ATOM 679 N N . GLY A 1 86 ? -10.057 -10.031 7.625 1.00 88.31 86 GLY A N 1
ATOM 680 C CA . GLY A 1 86 ? -9.632 -8.848 8.377 1.00 88.31 86 GLY A CA 1
ATOM 681 C C . GLY A 1 86 ? -9.078 -7.708 7.517 1.00 88.31 86 GLY A C 1
ATOM 682 O O . GLY A 1 86 ? -8.527 -7.911 6.436 1.00 88.31 86 GLY A O 1
ATOM 683 N N . LEU A 1 87 ? -9.232 -6.476 8.008 1.00 93.50 87 LEU A N 1
ATOM 684 C CA . LEU A 1 87 ? -8.718 -5.276 7.346 1.00 93.50 87 LEU A CA 1
ATOM 685 C C . LEU A 1 87 ? -7.222 -5.432 7.049 1.00 93.50 87 LEU A C 1
ATOM 687 O O . LEU A 1 87 ? -6.441 -5.828 7.920 1.00 93.50 87 LEU A O 1
ATOM 691 N N . THR A 1 88 ? -6.816 -5.092 5.829 1.00 94.75 88 THR A N 1
ATOM 692 C CA . THR A 1 88 ? -5.412 -5.148 5.423 1.00 94.75 88 THR A CA 1
ATOM 693 C C . THR A 1 88 ? -4.928 -3.786 4.971 1.00 94.75 88 THR A C 1
ATOM 695 O O . THR A 1 88 ? -5.548 -3.141 4.130 1.00 94.75 88 THR A O 1
ATOM 698 N N . ILE A 1 89 ? -3.783 -3.374 5.501 1.00 93.38 89 ILE A N 1
ATOM 699 C CA . ILE A 1 89 ? -3.095 -2.148 5.116 1.00 93.38 89 ILE A CA 1
ATOM 700 C C . ILE A 1 89 ? -1.756 -2.537 4.503 1.00 93.38 89 ILE A C 1
ATOM 702 O O . ILE A 1 89 ? -0.963 -3.256 5.107 1.00 93.38 89 ILE A O 1
ATOM 706 N N . GLN A 1 90 ? -1.480 -2.036 3.310 1.00 94.31 90 GLN A N 1
ATOM 707 C CA . GLN A 1 90 ? -0.183 -2.167 2.665 1.00 94.31 90 GLN A CA 1
ATOM 708 C C . GLN A 1 90 ? 0.485 -0.803 2.603 1.00 94.31 90 GLN A C 1
ATOM 710 O O . GLN A 1 90 ? -0.078 0.152 2.067 1.00 94.31 90 GLN A O 1
ATOM 715 N N . ILE A 1 91 ? 1.703 -0.728 3.125 1.00 93.62 91 ILE A N 1
ATOM 716 C CA . ILE A 1 91 ? 2.537 0.467 3.069 1.00 93.62 91 ILE A CA 1
ATOM 717 C C . ILE A 1 91 ? 3.627 0.228 2.033 1.00 93.62 91 ILE A C 1
ATOM 719 O O . ILE A 1 91 ? 4.460 -0.672 2.178 1.00 93.62 91 ILE A O 1
ATOM 723 N N . HIS A 1 92 ? 3.614 1.055 0.995 1.00 93.31 92 HIS A N 1
ATOM 724 C CA . HIS A 1 92 ? 4.596 1.088 -0.079 1.00 93.31 92 HIS A CA 1
ATOM 725 C C . HIS A 1 92 ? 5.449 2.350 0.052 1.00 93.31 92 HIS A C 1
ATOM 727 O O . HIS A 1 92 ? 4.961 3.392 0.485 1.00 93.31 92 HIS A O 1
ATOM 733 N N . THR A 1 93 ? 6.706 2.263 -0.370 1.00 94.44 93 THR A N 1
ATOM 734 C CA . THR A 1 93 ? 7.570 3.431 -0.576 1.00 94.44 93 THR A CA 1
ATOM 735 C C . THR A 1 93 ? 7.887 3.501 -2.061 1.00 94.44 93 THR A C 1
ATOM 737 O O . THR A 1 93 ? 8.350 2.505 -2.617 1.00 94.44 93 THR A O 1
ATOM 740 N N . LEU A 1 94 ? 7.617 4.626 -2.723 1.00 93.94 94 LEU A N 1
ATOM 741 C CA . LEU A 1 94 ? 7.759 4.753 -4.174 1.00 93.94 94 LEU A CA 1
ATOM 742 C C . LEU A 1 94 ? 8.892 5.710 -4.580 1.00 93.94 94 LEU A C 1
ATOM 744 O O . LEU A 1 94 ? 9.002 6.819 -4.058 1.00 93.94 94 LEU A O 1
ATOM 748 N N . GLU A 1 95 ? 9.655 5.302 -5.598 1.00 95.12 95 GLU A N 1
ATOM 749 C CA . GLU A 1 95 ? 10.386 6.207 -6.495 1.00 95.12 95 GLU A CA 1
ATOM 750 C C . GLU A 1 95 ? 9.453 6.499 -7.680 1.00 95.12 95 GLU A C 1
ATOM 752 O O . GLU A 1 95 ? 9.010 5.571 -8.360 1.00 95.12 95 GLU A O 1
ATOM 75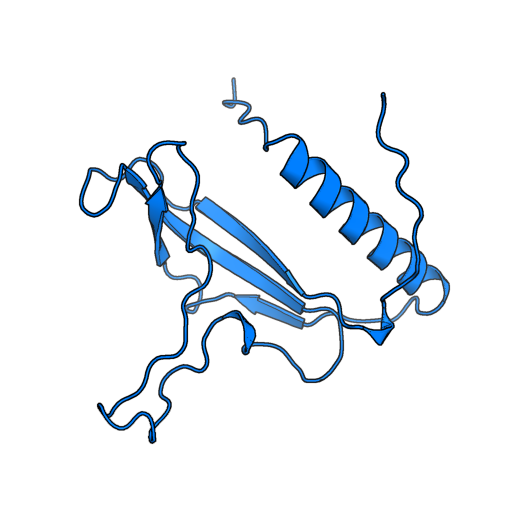7 N N . VAL A 1 96 ? 9.138 7.768 -7.941 1.00 94.81 96 VAL A N 1
ATOM 758 C CA . VAL A 1 96 ? 8.199 8.169 -9.000 1.00 94.81 96 VAL A CA 1
ATOM 759 C C . VAL A 1 96 ? 8.954 8.823 -10.150 1.00 94.81 96 VAL A C 1
ATOM 761 O O . VAL A 1 96 ? 9.738 9.750 -9.939 1.00 94.81 96 VAL A O 1
ATOM 764 N N . ARG A 1 97 ? 8.700 8.369 -11.379 1.00 95.38 97 ARG A N 1
ATOM 765 C CA . ARG A 1 97 ? 9.264 8.915 -12.621 1.00 95.38 97 ARG A CA 1
ATOM 766 C C . ARG A 1 97 ? 8.218 9.574 -13.498 1.00 95.38 97 ARG A C 1
ATOM 768 O O . ARG A 1 97 ? 7.068 9.145 -13.542 1.00 95.38 97 ARG A O 1
ATOM 775 N N . GLN A 1 98 ? 8.658 10.558 -14.272 1.00 94.31 98 GLN A N 1
ATOM 776 C CA . GLN A 1 98 ? 7.840 11.136 -15.328 1.00 94.31 98 GLN A CA 1
ATOM 777 C C . GLN A 1 98 ? 7.817 10.217 -16.545 1.00 94.31 98 GLN A C 1
ATOM 779 O O . GLN A 1 98 ? 8.862 9.989 -17.153 1.00 94.31 98 GLN A O 1
ATOM 784 N N . LYS A 1 99 ? 6.639 9.701 -16.914 1.00 87.19 99 LYS A N 1
ATOM 785 C CA . LYS A 1 99 ? 6.464 8.720 -17.998 1.00 87.19 99 LYS A CA 1
ATOM 786 C C . LYS A 1 99 ? 7.347 7.474 -17.826 1.00 87.19 99 LYS A C 1
ATOM 788 O O . LYS A 1 99 ? 8.170 7.345 -16.911 1.00 87.19 99 LYS A O 1
ATOM 793 N N . ASN A 1 100 ? 7.169 6.489 -18.701 1.00 78.06 100 ASN A N 1
ATOM 794 C CA . ASN A 1 100 ? 7.996 5.288 -18.664 1.00 78.06 100 ASN A CA 1
ATOM 795 C C . ASN A 1 100 ? 9.421 5.635 -19.144 1.00 78.06 100 ASN A C 1
ATOM 797 O O . ASN A 1 100 ? 9.605 6.030 -20.293 1.00 78.06 100 ASN A O 1
ATOM 801 N N . ARG A 1 101 ? 10.423 5.482 -18.264 1.00 83.19 101 ARG A N 1
ATOM 802 C CA . ARG A 1 101 ? 11.855 5.819 -18.466 1.00 83.19 101 ARG A CA 1
ATOM 803 C C . ARG A 1 101 ? 12.262 7.305 -18.432 1.00 83.19 101 ARG A C 1
ATOM 805 O O . ARG A 1 101 ? 13.414 7.589 -18.758 1.00 83.19 101 ARG A O 1
ATOM 812 N N . GLY A 1 102 ? 11.404 8.238 -18.021 1.00 90.06 102 GLY A N 1
ATOM 813 C CA . GLY A 1 102 ? 11.836 9.628 -17.801 1.00 90.06 102 GLY A CA 1
ATOM 814 C C . GLY A 1 102 ? 12.532 9.854 -16.449 1.00 90.06 102 GLY A C 1
ATOM 815 O O . GLY A 1 102 ? 12.849 8.888 -15.742 1.00 90.06 102 GLY A O 1
ATOM 816 N N . PRO A 1 103 ? 12.827 11.119 -16.090 1.00 95.12 103 PRO A N 1
ATOM 817 C CA . PRO A 1 103 ? 13.534 11.453 -14.857 1.00 95.12 103 PRO A CA 1
ATOM 818 C C . PRO A 1 103 ? 12.715 11.095 -13.613 1.00 95.12 103 PRO A C 1
ATOM 820 O O . PRO A 1 103 ? 11.484 11.066 -13.644 1.00 95.12 103 PRO A O 1
ATOM 823 N N . VAL A 1 104 ? 13.414 10.850 -12.504 1.00 95.50 104 VAL A N 1
ATOM 824 C CA . VAL A 1 104 ? 12.794 10.711 -11.180 1.00 95.50 104 VAL A CA 1
ATOM 825 C C . VAL A 1 104 ? 12.298 12.082 -10.731 1.00 95.50 104 VAL A C 1
ATOM 827 O O . VAL A 1 104 ? 13.082 13.025 -10.659 1.00 95.50 104 VAL A O 1
ATOM 830 N N . ILE A 1 105 ? 11.005 12.175 -10.436 1.00 94.88 105 ILE A N 1
ATOM 831 C CA . ILE A 1 105 ? 10.315 13.397 -10.005 1.00 94.88 105 ILE A CA 1
ATOM 832 C C . ILE A 1 105 ? 9.960 13.380 -8.515 1.00 94.88 105 ILE A C 1
ATOM 834 O O . ILE A 1 105 ? 9.700 14.434 -7.940 1.00 94.88 105 ILE A O 1
ATOM 838 N N . ALA A 1 106 ? 9.967 12.207 -7.874 1.00 92.50 106 ALA A N 1
ATOM 839 C CA . ALA A 1 106 ? 9.845 12.075 -6.425 1.00 92.50 106 ALA A CA 1
ATOM 840 C C . ALA A 1 106 ? 10.526 10.792 -5.923 1.00 92.50 106 ALA A C 1
ATOM 842 O O . ALA A 1 106 ? 10.622 9.803 -6.649 1.00 92.50 106 ALA A O 1
ATOM 843 N N . ARG A 1 107 ? 10.990 10.821 -4.675 1.00 93.88 107 ARG A N 1
ATOM 844 C CA . ARG A 1 107 ? 11.601 9.702 -3.943 1.00 93.88 107 ARG A CA 1
ATOM 845 C C . ARG A 1 107 ? 10.951 9.584 -2.577 1.00 93.88 107 ARG A C 1
ATOM 847 O O . ARG A 1 107 ? 10.326 10.549 -2.133 1.00 93.88 107 ARG A O 1
ATOM 854 N N . ASP A 1 108 ? 11.110 8.429 -1.945 1.00 91.69 108 ASP A N 1
ATOM 855 C CA . ASP A 1 108 ? 10.620 8.155 -0.598 1.00 91.69 108 ASP A CA 1
ATOM 856 C C . ASP A 1 108 ? 9.128 8.486 -0.428 1.00 91.69 108 ASP A C 1
ATOM 858 O O . ASP A 1 108 ? 8.704 8.949 0.628 1.00 91.69 108 ASP A O 1
ATOM 862 N N . VAL A 1 109 ? 8.316 8.292 -1.476 1.00 91.62 109 VAL A N 1
ATOM 863 C CA . VAL A 1 109 ? 6.890 8.640 -1.440 1.00 91.62 109 VAL A CA 1
ATOM 864 C C . VAL A 1 109 ? 6.138 7.534 -0.700 1.00 91.62 109 VAL A C 1
ATOM 866 O O . VAL A 1 109 ? 6.020 6.434 -1.247 1.00 91.62 109 VAL A O 1
ATOM 869 N N . PRO A 1 110 ? 5.622 7.771 0.521 1.00 90.25 110 PRO A N 1
ATOM 870 C CA . PRO A 1 110 ? 4.804 6.778 1.195 1.00 90.25 110 PRO A CA 1
ATOM 871 C C . PRO A 1 110 ? 3.467 6.652 0.465 1.00 90.25 110 PRO A C 1
ATOM 873 O O . PRO A 1 110 ? 2.854 7.644 0.069 1.00 90.25 110 PRO A O 1
ATOM 876 N N . THR A 1 111 ? 2.996 5.428 0.280 1.00 89.31 111 THR A N 1
ATOM 877 C CA . THR A 1 111 ? 1.695 5.158 -0.332 1.00 89.31 111 THR A CA 1
ATOM 878 C C . THR A 1 111 ? 0.991 4.054 0.430 1.00 89.31 111 THR A C 1
ATOM 880 O O . THR A 1 111 ? 1.585 3.019 0.736 1.00 89.31 111 THR A O 1
ATOM 883 N N . VAL A 1 112 ? -0.277 4.293 0.750 1.00 88.81 112 VAL A N 1
ATOM 884 C CA . VAL A 1 112 ? -1.106 3.378 1.530 1.00 88.81 112 VAL A CA 1
ATOM 885 C C . VAL A 1 112 ? -2.169 2.790 0.620 1.00 88.81 112 VAL A C 1
ATOM 887 O O . VAL A 1 112 ? -2.905 3.525 -0.031 1.00 88.81 112 VAL A O 1
ATOM 890 N N . ALA A 1 113 ? -2.258 1.466 0.606 1.00 89.12 113 ALA A N 1
ATOM 891 C CA . ALA A 1 113 ? -3.390 0.751 0.043 1.00 89.12 113 ALA A CA 1
ATOM 892 C C . ALA A 1 113 ? -4.147 0.050 1.171 1.00 89.12 113 ALA A C 1
ATOM 894 O O . ALA A 1 113 ? -3.535 -0.554 2.055 1.00 89.12 113 ALA A O 1
ATOM 895 N N . VAL A 1 114 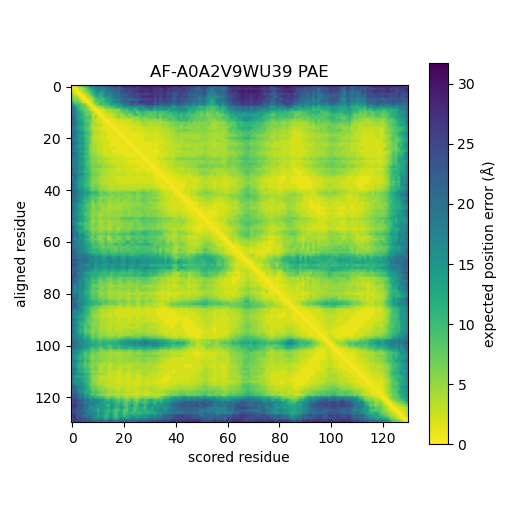? -5.473 0.139 1.132 1.00 88.94 114 VAL A N 1
ATOM 896 C CA . VAL A 1 114 ? -6.359 -0.461 2.129 1.00 88.94 114 VAL A CA 1
ATOM 897 C C . VAL A 1 114 ? -7.253 -1.467 1.425 1.00 88.94 114 VAL A C 1
ATOM 899 O O . VAL A 1 114 ? -7.928 -1.134 0.454 1.00 88.94 114 VAL A O 1
ATOM 902 N N . TRP A 1 115 ? -7.258 -2.699 1.918 1.00 90.31 115 TRP A N 1
ATOM 903 C CA . TRP A 1 115 ? -8.240 -3.702 1.541 1.00 90.31 115 TRP A CA 1
ATOM 904 C C . TRP A 1 115 ? -9.208 -3.904 2.698 1.00 90.31 115 TRP A C 1
ATOM 906 O O . TRP A 1 115 ? -8.799 -4.260 3.806 1.00 90.31 115 TRP A O 1
ATOM 916 N N . VAL A 1 116 ? -10.489 -3.676 2.418 1.00 88.31 116 VAL A N 1
ATOM 917 C CA . VAL A 1 116 ? -11.581 -3.832 3.375 1.00 88.31 116 VAL A CA 1
ATOM 918 C C . VAL A 1 116 ? -12.324 -5.134 3.052 1.00 88.31 116 VAL A C 1
ATOM 920 O O . VAL A 1 116 ? -12.841 -5.268 1.940 1.00 88.31 116 VAL A O 1
ATOM 923 N N . PRO A 1 117 ? -12.363 -6.121 3.967 1.00 88.69 117 PRO A N 1
ATOM 924 C CA . PRO A 1 117 ? -13.068 -7.376 3.735 1.00 88.69 117 PRO A CA 1
ATOM 925 C C . PRO A 1 117 ? -14.579 -7.154 3.630 1.00 88.69 117 PRO A C 1
ATOM 927 O O . PRO A 1 117 ? -15.139 -6.270 4.274 1.00 88.69 117 PRO A O 1
ATOM 930 N N . ALA A 1 118 ? -15.262 -8.030 2.890 1.00 86.50 118 ALA A N 1
ATOM 931 C CA . ALA A 1 118 ? -16.712 -7.949 2.696 1.00 86.50 118 ALA A CA 1
ATOM 932 C C . ALA A 1 118 ? -17.515 -8.009 4.009 1.00 86.50 118 ALA A C 1
ATOM 934 O O . ALA A 1 118 ? -18.597 -7.445 4.082 1.00 86.50 118 ALA A O 1
ATOM 935 N N . VAL A 1 119 ? -16.984 -8.637 5.064 1.00 85.69 119 VAL A N 1
ATOM 936 C CA . VAL A 1 119 ? -17.624 -8.647 6.394 1.00 85.69 119 VAL A CA 1
ATOM 937 C C . VAL A 1 119 ? -17.722 -7.252 7.023 1.00 85.69 119 VAL A C 1
ATOM 939 O O . VAL A 1 119 ? -18.602 -7.007 7.839 1.00 85.69 119 VAL A O 1
ATOM 942 N N . MET A 1 120 ? -16.844 -6.329 6.622 1.00 85.56 120 MET A N 1
ATOM 943 C CA . MET A 1 120 ? -16.896 -4.923 7.021 1.00 85.56 120 MET A CA 1
ATOM 944 C C . MET A 1 120 ? -17.736 -4.084 6.048 1.00 85.56 120 MET A C 1
ATOM 946 O O . MET A 1 120 ? -17.893 -2.887 6.266 1.00 85.56 120 MET A O 1
ATOM 950 N N . ALA A 1 121 ? -18.230 -4.656 4.942 1.00 75.44 121 ALA A N 1
ATOM 951 C CA . ALA A 1 121 ? -19.055 -3.933 3.979 1.00 75.44 121 ALA A CA 1
ATOM 952 C C . ALA A 1 121 ? -20.407 -3.573 4.595 1.00 75.44 121 ALA A C 1
ATOM 954 O O . ALA A 1 121 ? -21.115 -4.433 5.119 1.00 75.44 121 ALA A O 1
ATOM 955 N N . ARG A 1 122 ? -20.772 -2.295 4.489 1.00 67.81 122 ARG A N 1
ATOM 956 C CA . ARG A 1 122 ? -22.127 -1.810 4.737 1.00 67.81 122 ARG A CA 1
ATOM 957 C C . ARG A 1 122 ? -22.622 -1.050 3.516 1.00 67.81 122 ARG A C 1
ATOM 959 O O . ARG A 1 122 ? -21.843 -0.394 2.825 1.00 67.81 122 ARG A O 1
ATOM 966 N N . ASP A 1 123 ? -23.919 -1.151 3.264 1.00 61.44 123 ASP A N 1
ATOM 967 C CA . ASP A 1 123 ? -24.570 -0.358 2.230 1.00 61.44 123 ASP A CA 1
ATOM 968 C C . ASP A 1 123 ? -24.606 1.109 2.668 1.00 61.44 123 ASP A C 1
ATOM 970 O O . ASP A 1 123 ? -25.027 1.433 3.779 1.00 61.44 123 ASP A O 1
ATOM 974 N N . TRP A 1 124 ? -24.178 2.006 1.784 1.00 59.75 124 TRP A N 1
ATOM 975 C CA . TRP A 1 124 ? -24.214 3.447 2.006 1.00 59.75 124 TRP A CA 1
ATOM 976 C C . TRP A 1 124 ? -24.761 4.144 0.764 1.00 59.75 124 TRP A C 1
ATOM 978 O O . TRP A 1 124 ? -24.468 3.764 -0.370 1.00 59.75 124 TRP A O 1
ATOM 988 N N . LEU A 1 125 ? -25.610 5.145 0.989 1.00 57.75 125 LEU A N 1
ATOM 989 C CA . LEU A 1 125 ? -26.206 5.953 -0.066 1.00 57.75 125 LEU A CA 1
ATOM 990 C C . LEU A 1 125 ? -25.385 7.234 -0.216 1.00 57.75 125 LEU A C 1
ATOM 992 O O . LEU A 1 125 ? -25.391 8.080 0.677 1.00 57.75 125 LEU A O 1
ATOM 996 N N . VAL A 1 126 ? -24.698 7.380 -1.347 1.00 66.69 126 VAL A N 1
ATOM 997 C CA . VAL A 1 126 ? -24.002 8.619 -1.712 1.00 66.69 126 VAL A CA 1
ATOM 998 C C . VAL A 1 126 ? -24.911 9.418 -2.642 1.00 66.69 126 VAL A C 1
ATOM 1000 O O . VAL A 1 126 ? -25.330 8.918 -3.684 1.00 66.69 126 VAL A O 1
ATOM 1003 N N . GLN A 1 127 ? -25.242 10.650 -2.256 1.00 59.22 127 GLN A N 1
ATOM 1004 C CA . GLN A 1 127 ? -25.952 11.585 -3.124 1.00 59.22 127 GLN A CA 1
ATOM 1005 C C . GLN A 1 127 ? -24.935 12.527 -3.762 1.00 59.22 127 GLN A C 1
ATOM 1007 O O . GLN A 1 127 ? -24.320 13.335 -3.068 1.00 59.22 127 GLN A O 1
ATOM 1012 N N . GLU A 1 128 ? -24.776 12.435 -5.079 1.00 60.78 128 GLU A N 1
ATOM 1013 C CA . GLU A 1 128 ? -23.942 13.386 -5.807 1.00 60.78 128 GLU A CA 1
ATOM 1014 C C . GLU A 1 128 ? -24.701 14.695 -6.071 1.00 60.78 128 GLU A C 1
ATOM 1016 O O . GLU A 1 128 ? -25.912 14.667 -6.331 1.00 60.78 128 GLU A O 1
ATOM 1021 N N . PRO A 1 129 ? -24.029 15.855 -5.968 1.00 60.62 129 PRO A N 1
ATOM 1022 C CA . PRO A 1 129 ? -24.634 17.132 -6.315 1.00 60.62 129 PRO A CA 1
ATOM 1023 C C . PRO A 1 129 ? -24.924 17.201 -7.825 1.00 60.62 129 PRO A C 1
ATOM 1025 O O . PRO A 1 129 ? -24.083 16.832 -8.641 1.00 60.62 129 PRO A O 1
ATOM 1028 N N . THR A 1 130 ? -26.130 17.665 -8.168 1.00 53.62 130 THR A N 1
ATOM 1029 C CA . THR A 1 130 ? -26.590 17.953 -9.546 1.00 53.62 130 THR A CA 1
ATOM 1030 C C . THR A 1 130 ? -25.790 19.038 -10.249 1.00 53.62 130 THR A C 1
ATOM 1032 O O . THR A 1 130 ? -25.450 20.037 -9.574 1.00 53.62 130 THR A O 1
#

Secondary structure (DSSP, 8-state):
------PPPHHHHHHHHHHHHHHHHHHHH-TT--EEEEEGGGG--EEEEE-TTS--TT-S---EESSTTS-SEEE--TTT-S-SSSEEEEEEEEEEEETTT--EEEEEEEEEEEE--GGG----------

pLDDT: mean 83.84, std 14.99, range [28.61, 96.62]

Foldseek 3Di:
DDDPDDDDPPVVVVVVVVVVVLVVVVCVVVVPADEAEAAPPVADADEFEADPVRHGPPPKDAWDAPDPVRPHTPGHIPVPPGPPDGKYKYWHFYQYAYPDPHDGPDGRDIDIDIDDDCVSDDDDDDDDDD

Mean predicted aligned error: 7.79 Å

Sequence (130 aa):
MLSPLRFTDERDSQLFTGAMLQIDDYLQDHPDATCTVYRMSGGSERLRSVNDDDEIPTLFQGANYADAAHRDEIYPGDDRIRPVDGLTIQIHTLEVRQKNRGPVIARDVPTVAVWVPAVMARDWLVQEPT